Protein AF-A0A0A0DP38-F1 (afdb_monomer)

pLDDT: mean 92.95, std 7.03, range [55.69, 98.75]

Secondary structure (DSSP, 8-state):
-HHHHHHHHHHHHHHHHHHHHHSTT-SEEEEEEEEGGGTEEEEEEEETTS-B--HHHHHHHHTTS-HHHHHHHHHHHHHHHHHHHHHHHHHHHHHHHHHHHHHHT--

Sequence (107 aa):
MAEARLADVHRQMNELRDETKAVEKRRVSLDVYFLRHRLQQSLRWRLAGGKHATWELVKPLLQTMNASEAQAYFEWNSRAEILNALEQVARYEVRNVQRLMEEQTAP

Radius of gyration: 16.92 Å; Cα contacts (8 Å, |Δi|>4): 104; chains: 1; bounding box: 39×22×55 Å

Foldseek 3Di:
DLVVLLVVLVVVLVVLQVVQVPDPPDQKGWDWDADVVLRATAIFIAGPVGHGDDVVRVLVVLVPPDPVVSVVVVVSVVVRVVSNVSNVVSSVVVVVVVVVVVVVPDD

Structure (mmCIF, N/CA/C/O backbone):
data_AF-A0A0A0DP38-F1
#
_entry.id   AF-A0A0A0DP38-F1
#
loop_
_atom_site.group_PDB
_atom_site.id
_atom_site.type_symbol
_atom_site.label_atom_id
_atom_site.label_alt_id
_atom_site.label_comp_id
_atom_site.label_asym_id
_atom_site.label_entity_id
_atom_site.label_seq_id
_atom_site.pdbx_PDB_ins_code
_atom_site.Cartn_x
_atom_site.Cartn_y
_atom_site.Cartn_z
_atom_site.occupancy
_atom_site.B_iso_or_equiv
_atom_site.auth_seq_id
_atom_site.auth_comp_id
_atom_site.auth_asym_id
_atom_site.auth_atom_id
_atom_site.pdbx_PDB_model_num
ATOM 1 N N . M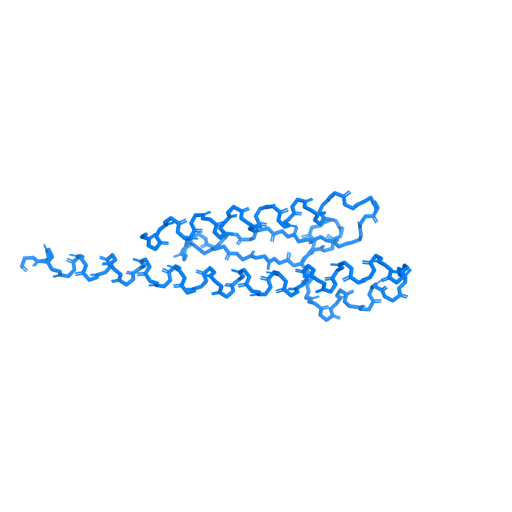ET A 1 1 ? -18.792 6.541 8.554 1.00 72.50 1 MET A N 1
ATOM 2 C CA . MET A 1 1 ? -18.319 6.152 9.902 1.00 72.50 1 MET A CA 1
ATOM 3 C C . MET A 1 1 ? -16.898 5.621 9.761 1.00 72.50 1 MET A C 1
ATOM 5 O O . MET A 1 1 ? -16.636 4.954 8.768 1.00 72.50 1 MET A O 1
ATOM 9 N N . ALA A 1 2 ? -15.970 5.968 10.653 1.00 84.06 2 ALA A N 1
ATOM 10 C CA . ALA A 1 2 ? -14.522 5.761 10.484 1.00 84.06 2 ALA A CA 1
ATOM 11 C C . ALA A 1 2 ? -14.098 4.326 10.106 1.00 84.06 2 ALA A C 1
ATOM 13 O O . ALA A 1 2 ? -13.163 4.141 9.332 1.00 84.06 2 ALA A O 1
ATOM 14 N N . GLU A 1 3 ? -14.832 3.312 10.568 1.00 91.19 3 GLU A N 1
ATOM 15 C CA . GLU A 1 3 ? -14.603 1.901 10.227 1.00 91.19 3 GLU A CA 1
ATOM 16 C C . GLU A 1 3 ? -14.744 1.619 8.727 1.00 91.19 3 GLU A C 1
ATOM 18 O O . GLU A 1 3 ? -13.899 0.948 8.140 1.00 91.19 3 GLU A O 1
ATOM 23 N N . ALA A 1 4 ? -15.764 2.193 8.081 1.00 93.94 4 ALA A N 1
ATOM 24 C CA . ALA A 1 4 ? -15.953 2.067 6.638 1.00 93.94 4 ALA A CA 1
ATOM 25 C C . ALA A 1 4 ? -14.798 2.724 5.869 1.00 93.94 4 ALA A C 1
ATOM 27 O O . ALA A 1 4 ? -14.343 2.191 4.861 1.00 93.94 4 ALA A O 1
ATOM 28 N N . ARG A 1 5 ? -14.275 3.850 6.377 1.00 94.44 5 ARG A N 1
ATOM 29 C CA . ARG A 1 5 ? -13.099 4.518 5.805 1.00 94.44 5 ARG A CA 1
ATOM 30 C C . ARG A 1 5 ? -11.841 3.667 5.968 1.00 94.44 5 ARG A C 1
ATOM 32 O O . ARG A 1 5 ? -11.065 3.556 5.030 1.00 94.44 5 ARG A O 1
ATOM 39 N N . LEU A 1 6 ? -11.645 3.050 7.133 1.00 96.31 6 LEU A N 1
ATOM 40 C CA . LEU A 1 6 ? -10.514 2.157 7.380 1.00 96.31 6 LEU A CA 1
ATOM 41 C C . LEU A 1 6 ? -10.575 0.910 6.483 1.00 96.31 6 LEU A C 1
ATOM 43 O O . LEU A 1 6 ? -9.565 0.522 5.902 1.00 96.31 6 LEU A O 1
ATOM 47 N N . ALA A 1 7 ? -11.759 0.315 6.319 1.00 96.44 7 ALA A N 1
ATOM 48 C CA . ALA A 1 7 ? -11.974 -0.801 5.402 1.00 96.44 7 ALA A CA 1
ATOM 49 C C . ALA A 1 7 ? -11.692 -0.411 3.940 1.00 96.44 7 ALA A C 1
ATOM 51 O O . ALA A 1 7 ? -11.048 -1.170 3.216 1.00 96.44 7 ALA A O 1
ATOM 52 N N . ASP A 1 8 ? -12.116 0.784 3.525 1.00 98.00 8 ASP A N 1
ATOM 53 C CA . ASP A 1 8 ? -11.840 1.321 2.193 1.00 98.00 8 ASP A CA 1
ATOM 54 C C . ASP A 1 8 ? -10.335 1.553 1.966 1.00 98.00 8 ASP A C 1
ATOM 56 O O . ASP A 1 8 ? -9.796 1.114 0.952 1.00 98.00 8 ASP A O 1
ATOM 60 N N . VAL A 1 9 ? -9.621 2.119 2.948 1.00 98.12 9 VAL A N 1
ATOM 61 C CA . VAL A 1 9 ? -8.153 2.253 2.902 1.00 98.12 9 VAL A CA 1
ATOM 62 C C . VAL A 1 9 ? -7.478 0.886 2.777 1.00 98.12 9 VAL A C 1
ATOM 64 O O . VAL A 1 9 ? -6.584 0.721 1.948 1.00 98.12 9 VAL A O 1
ATOM 67 N N . HIS A 1 10 ? -7.914 -0.121 3.540 1.00 98.19 10 HIS A N 1
ATOM 68 C CA . HIS A 1 10 ? -7.380 -1.479 3.408 1.00 98.19 10 HIS A CA 1
ATOM 69 C C . HIS A 1 10 ? -7.630 -2.065 2.014 1.00 98.19 10 HIS A C 1
ATOM 71 O O . HIS A 1 10 ? -6.742 -2.718 1.462 1.00 98.19 10 HIS A O 1
ATOM 77 N N . ARG A 1 11 ? -8.803 -1.826 1.415 1.00 98.50 11 ARG A N 1
ATOM 78 C CA . ARG A 1 11 ? -9.086 -2.250 0.037 1.00 98.50 11 ARG A CA 1
ATOM 79 C C . ARG A 1 11 ? -8.111 -1.591 -0.942 1.00 98.50 11 ARG A C 1
ATOM 81 O O . ARG A 1 11 ? -7.424 -2.306 -1.665 1.00 98.50 11 ARG A O 1
ATOM 88 N N . GLN A 1 12 ? -7.958 -0.269 -0.872 1.00 98.62 12 GLN A N 1
ATOM 89 C CA . GLN A 1 12 ? -7.036 0.491 -1.726 1.00 98.62 12 GLN A CA 1
ATOM 90 C C . GLN A 1 12 ? -5.569 0.059 -1.556 1.00 98.62 12 GLN A C 1
ATOM 92 O O . GLN A 1 12 ? -4.811 0.014 -2.524 1.00 98.62 12 GLN A O 1
ATOM 97 N N . MET A 1 13 ? -5.147 -0.314 -0.342 1.00 98.75 13 MET A N 1
ATOM 98 C CA . MET A 1 13 ? -3.816 -0.892 -0.119 1.00 98.75 13 MET A CA 1
ATOM 99 C C . MET A 1 13 ? -3.631 -2.225 -0.855 1.00 98.75 13 MET A C 1
ATOM 101 O O . MET A 1 13 ? -2.571 -2.469 -1.430 1.00 98.75 13 MET A O 1
ATOM 105 N N . ASN A 1 14 ? -4.642 -3.097 -0.843 1.00 98.50 14 ASN A N 1
ATOM 106 C CA . ASN A 1 14 ? -4.585 -4.367 -1.569 1.00 98.50 14 ASN A CA 1
ATOM 107 C C . ASN A 1 14 ? -4.583 -4.150 -3.088 1.00 98.50 14 ASN A C 1
ATOM 109 O O . ASN A 1 14 ? -3.801 -4.797 -3.778 1.00 98.50 14 ASN A O 1
ATOM 113 N N . GLU A 1 15 ? -5.381 -3.206 -3.587 1.00 98.44 15 GLU A N 1
ATOM 114 C CA . GLU A 1 15 ? -5.388 -2.813 -5.001 1.00 98.44 15 GLU A CA 1
ATOM 115 C C . GLU A 1 15 ? -3.997 -2.327 -5.436 1.00 98.44 15 GLU A C 1
ATOM 117 O O . GLU A 1 15 ? -3.416 -2.872 -6.373 1.00 98.44 15 GLU A O 1
ATOM 122 N N . LEU A 1 16 ? -3.390 -1.399 -4.686 1.00 98.50 16 LEU A N 1
ATOM 123 C CA . LEU A 1 16 ? -2.051 -0.890 -4.991 1.00 98.50 16 LEU A CA 1
ATOM 124 C C . LEU A 1 16 ? -0.973 -1.986 -4.916 1.00 98.50 16 LEU A C 1
ATOM 126 O O . LEU A 1 16 ? -0.068 -2.035 -5.750 1.00 98.50 16 LEU A O 1
ATOM 130 N N . ARG A 1 17 ? -1.063 -2.905 -3.946 1.00 97.81 17 ARG A N 1
ATOM 131 C CA . ARG A 1 17 ? -0.198 -4.095 -3.895 1.00 97.81 17 ARG A CA 1
ATOM 132 C C . ARG A 1 17 ? -0.300 -4.887 -5.197 1.00 97.81 17 ARG A C 1
ATOM 134 O O . ARG A 1 17 ? 0.736 -5.251 -5.755 1.00 97.81 17 ARG A O 1
ATOM 141 N N . ASP A 1 18 ? -1.514 -5.171 -5.651 1.00 97.50 18 ASP A N 1
ATOM 142 C CA . ASP A 1 18 ? -1.755 -6.004 -6.829 1.00 97.50 18 ASP A CA 1
ATOM 143 C C . ASP A 1 18 ? -1.296 -5.319 -8.117 1.00 97.50 18 ASP A C 1
ATOM 145 O O . ASP A 1 18 ? -0.634 -5.968 -8.928 1.00 97.50 18 ASP A O 1
ATOM 149 N N . GLU A 1 19 ? -1.497 -4.004 -8.242 1.00 96.62 19 GLU A N 1
ATOM 150 C CA . GLU A 1 19 ? -0.921 -3.192 -9.323 1.00 96.62 19 GLU A CA 1
ATOM 151 C C . GLU A 1 19 ? 0.603 -3.376 -9.412 1.00 96.62 19 GLU A C 1
ATOM 153 O O . GLU A 1 19 ? 1.130 -3.724 -10.469 1.00 96.62 19 GLU A O 1
ATOM 158 N N . THR A 1 20 ? 1.328 -3.240 -8.293 1.00 95.62 20 THR A N 1
ATOM 159 C CA . THR A 1 20 ? 2.795 -3.417 -8.314 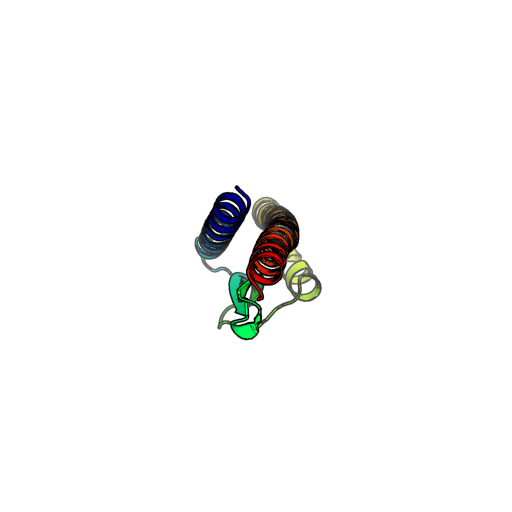1.00 95.62 20 THR A CA 1
ATOM 160 C C . THR A 1 20 ? 3.222 -4.860 -8.590 1.00 95.62 20 THR A C 1
ATOM 162 O O . THR A 1 20 ? 4.311 -5.103 -9.114 1.00 95.62 20 THR A O 1
ATOM 165 N N . LYS A 1 21 ? 2.389 -5.849 -8.235 1.00 94.44 21 LYS A N 1
ATOM 166 C CA . LYS A 1 21 ? 2.673 -7.270 -8.479 1.00 94.44 21 LYS A CA 1
ATOM 167 C C . LYS A 1 21 ? 2.395 -7.684 -9.925 1.00 94.44 21 LYS A C 1
ATOM 169 O O . LYS A 1 21 ? 3.022 -8.645 -10.377 1.00 94.44 21 LYS A O 1
ATOM 174 N N . ALA A 1 22 ? 1.530 -6.963 -10.635 1.00 93.75 22 ALA A N 1
ATOM 175 C CA . ALA A 1 22 ? 1.208 -7.203 -12.039 1.00 93.75 22 ALA A CA 1
ATOM 176 C C . ALA A 1 22 ? 2.353 -6.846 -13.005 1.00 93.75 22 ALA A C 1
ATOM 178 O O . ALA A 1 22 ? 2.358 -7.316 -14.140 1.00 93.75 22 ALA A O 1
ATOM 179 N N . VAL A 1 23 ? 3.350 -6.070 -12.564 1.00 90.50 23 VAL A N 1
ATOM 180 C CA . VAL A 1 23 ? 4.536 -5.757 -13.373 1.00 90.50 23 VAL A CA 1
ATOM 181 C C . VAL A 1 23 ? 5.334 -7.028 -13.678 1.00 90.50 23 VAL A C 1
ATOM 183 O O . VAL A 1 23 ? 5.803 -7.733 -12.773 1.00 90.50 23 VAL A O 1
ATOM 186 N N . GLU A 1 24 ? 5.518 -7.314 -14.967 1.00 84.81 24 GLU A N 1
ATOM 187 C CA . GLU A 1 24 ? 6.320 -8.445 -15.430 1.00 84.81 24 GLU A CA 1
ATOM 188 C C . GLU A 1 24 ? 7.799 -8.256 -15.050 1.00 84.81 24 GLU A C 1
ATOM 190 O O . GLU A 1 24 ? 8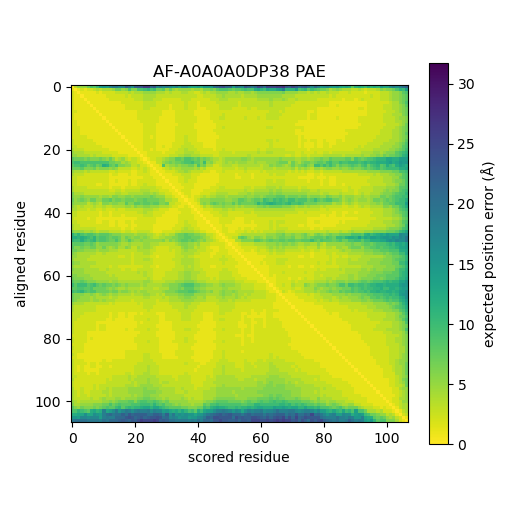.325 -7.145 -15.073 1.00 84.81 24 GLU A O 1
ATOM 195 N N . LYS A 1 25 ? 8.492 -9.341 -14.674 1.00 84.94 25 LYS A N 1
ATOM 196 C CA . LYS A 1 25 ? 9.921 -9.325 -14.281 1.00 84.94 25 LYS A CA 1
ATOM 197 C C . LYS A 1 25 ? 10.261 -8.301 -13.182 1.00 84.94 25 LYS A C 1
ATOM 199 O O . LYS A 1 25 ? 11.419 -7.893 -13.048 1.00 84.94 25 LYS A O 1
ATOM 204 N N . ARG A 1 26 ? 9.277 -7.913 -12.359 1.00 88.12 26 ARG A N 1
ATOM 205 C CA . ARG A 1 26 ? 9.465 -6.961 -11.258 1.00 88.12 26 ARG A CA 1
ATOM 206 C C . ARG A 1 26 ? 10.591 -7.401 -10.324 1.00 88.12 26 ARG A C 1
ATOM 208 O O . ARG A 1 26 ? 10.648 -8.542 -9.865 1.00 88.12 26 ARG A O 1
ATOM 215 N N . ARG A 1 27 ? 11.472 -6.459 -10.001 1.00 89.88 27 ARG A N 1
ATOM 216 C CA . ARG A 1 27 ? 12.542 -6.652 -9.008 1.00 89.88 27 ARG A CA 1
ATOM 217 C C . ARG A 1 27 ? 12.101 -6.252 -7.608 1.00 89.88 27 ARG A C 1
ATOM 219 O O . ARG A 1 27 ? 12.699 -6.700 -6.632 1.00 89.88 27 ARG A O 1
ATOM 226 N N . VAL A 1 28 ? 11.070 -5.414 -7.524 1.00 94.12 28 VAL A N 1
ATOM 227 C CA . VAL A 1 28 ? 10.515 -4.868 -6.290 1.00 94.12 28 VAL A CA 1
ATOM 228 C C . VAL A 1 28 ? 8.994 -4.787 -6.438 1.00 94.12 28 VAL A C 1
ATOM 230 O O . VAL A 1 28 ? 8.499 -4.5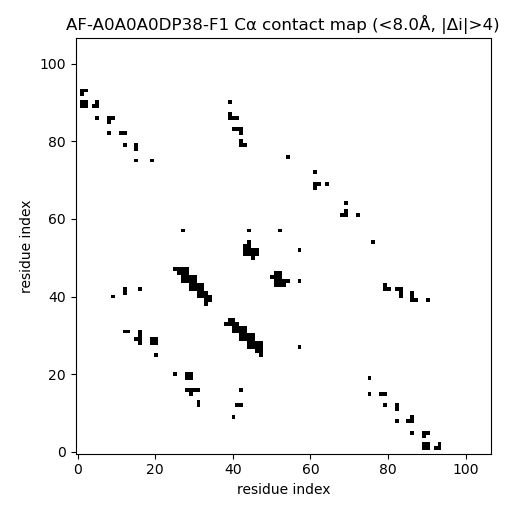11 -7.523 1.00 94.12 28 VAL A O 1
ATOM 233 N N . SER A 1 29 ? 8.248 -5.029 -5.366 1.00 96.12 29 SER A N 1
ATOM 234 C CA . SER A 1 29 ? 6.798 -4.808 -5.302 1.00 96.12 29 SER A CA 1
ATOM 235 C C . SER A 1 29 ? 6.382 -4.352 -3.912 1.00 96.12 29 SER A C 1
ATOM 237 O O . SER A 1 29 ? 7.100 -4.601 -2.940 1.00 96.12 29 SER A O 1
ATOM 239 N N . LEU A 1 30 ? 5.208 -3.742 -3.797 1.00 97.69 30 LEU A N 1
ATOM 240 C CA . LEU A 1 30 ? 4.590 -3.491 -2.503 1.00 97.69 30 LEU A CA 1
ATOM 241 C C . LEU A 1 30 ? 3.975 -4.773 -1.940 1.00 97.69 30 LEU A C 1
ATOM 243 O O . LEU A 1 30 ? 3.527 -5.667 -2.665 1.00 97.69 30 LEU A O 1
ATOM 247 N N . ASP A 1 31 ? 3.954 -4.855 -0.617 1.00 97.44 31 ASP A N 1
ATOM 248 C CA . ASP A 1 31 ? 3.219 -5.867 0.124 1.00 97.44 31 ASP A CA 1
ATOM 249 C C . ASP A 1 31 ? 2.500 -5.237 1.313 1.00 97.44 31 ASP A C 1
ATOM 251 O O . ASP A 1 31 ? 2.979 -4.260 1.896 1.00 97.44 31 ASP A O 1
ATOM 255 N N . VAL A 1 32 ? 1.355 -5.810 1.681 1.00 97.50 32 VAL A N 1
ATOM 256 C CA . VAL A 1 32 ? 0.592 -5.371 2.851 1.00 97.50 32 VAL A CA 1
ATOM 257 C C . VAL A 1 32 ? 1.117 -6.121 4.067 1.00 97.50 32 VAL A C 1
ATOM 259 O O . VAL A 1 32 ? 0.956 -7.333 4.199 1.00 97.50 32 VAL A O 1
ATOM 262 N N . TYR A 1 33 ? 1.770 -5.400 4.969 1.00 96.25 33 TYR A N 1
ATOM 263 C CA . TYR A 1 33 ? 2.226 -5.930 6.243 1.00 96.25 33 TYR A CA 1
ATOM 264 C C . TYR A 1 33 ? 1.183 -5.683 7.331 1.00 96.25 33 TYR A C 1
ATOM 266 O O . TYR A 1 33 ? 0.807 -4.536 7.579 1.00 96.25 33 TYR A O 1
ATOM 274 N N . PHE A 1 34 ? 0.777 -6.755 8.015 1.00 95.44 34 PHE A N 1
ATOM 275 C CA . PHE A 1 34 ? -0.178 -6.702 9.116 1.00 95.44 34 PHE A CA 1
ATOM 276 C C . PHE A 1 34 ? 0.506 -6.870 10.474 1.00 95.44 34 PHE A C 1
ATOM 278 O O . PHE A 1 34 ? 1.132 -7.896 10.755 1.00 95.44 34 PHE A O 1
ATOM 285 N N . LEU A 1 35 ? 0.338 -5.878 11.345 1.00 94.25 35 LEU A N 1
ATOM 286 C CA . LEU A 1 35 ? 0.823 -5.903 12.717 1.00 94.25 35 LEU A CA 1
ATOM 287 C C . LEU A 1 35 ? -0.328 -6.234 13.674 1.00 94.25 35 LEU A C 1
ATOM 289 O O . LEU A 1 35 ? -1.063 -5.349 14.115 1.00 94.25 35 LEU A O 1
ATOM 293 N N . ARG A 1 36 ? -0.452 -7.524 14.013 1.00 88.69 36 ARG A N 1
ATOM 294 C CA . ARG A 1 36 ? -1.600 -8.096 14.746 1.00 88.69 36 ARG A CA 1
ATOM 295 C C . ARG A 1 36 ? -1.951 -7.359 16.040 1.00 88.69 36 ARG A C 1
ATOM 297 O O . ARG A 1 36 ? -3.100 -6.988 16.223 1.00 88.69 36 ARG A O 1
ATOM 304 N N . HIS A 1 37 ? -0.973 -7.081 16.902 1.00 86.81 37 HIS A N 1
ATOM 305 C CA . HIS A 1 37 ? -1.226 -6.460 18.212 1.00 86.81 37 HIS A CA 1
ATOM 306 C C . HIS A 1 37 ? -1.718 -5.003 18.133 1.00 86.81 37 HIS A C 1
ATOM 308 O O . HIS A 1 37 ? -2.239 -4.473 19.106 1.00 86.81 37 HIS A O 1
ATOM 314 N N . ARG A 1 38 ? -1.543 -4.338 16.983 1.00 85.44 38 ARG A N 1
ATOM 315 C CA . ARG A 1 38 ? -2.063 -2.986 16.727 1.00 85.44 38 ARG A CA 1
ATOM 316 C C . ARG A 1 38 ? -3.226 -2.989 15.743 1.00 85.44 38 ARG A C 1
ATOM 318 O O . ARG A 1 38 ? -3.710 -1.904 15.431 1.00 85.44 38 ARG A O 1
ATOM 325 N N . LEU A 1 39 ? -3.637 -4.152 15.232 1.00 89.62 39 LEU A N 1
ATOM 326 C CA . LEU A 1 39 ? -4.577 -4.266 14.113 1.00 89.62 39 LEU A CA 1
ATOM 327 C C . LEU A 1 39 ? -4.236 -3.283 12.977 1.00 89.62 39 LEU A C 1
ATOM 329 O O . LEU A 1 39 ? -5.115 -2.660 12.397 1.00 89.62 39 LEU A O 1
ATOM 333 N N . GLN A 1 40 ? -2.940 -3.092 12.723 1.00 95.69 40 GLN A N 1
ATOM 334 C CA . GLN A 1 40 ? -2.429 -2.073 11.810 1.00 95.69 40 GLN A CA 1
ATOM 33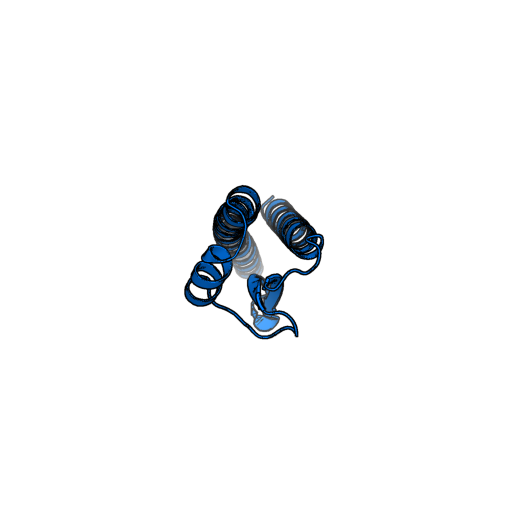5 C C . GLN A 1 40 ? -2.033 -2.718 10.486 1.00 95.69 40 GLN A C 1
ATOM 337 O O . GLN A 1 40 ? -1.354 -3.751 10.489 1.00 95.69 40 GLN A O 1
ATOM 342 N N . GLN A 1 41 ? -2.380 -2.075 9.374 1.00 97.75 41 GLN A N 1
ATOM 343 C CA . GLN A 1 41 ? -1.863 -2.417 8.048 1.00 97.75 41 GLN A CA 1
ATOM 344 C C . GLN A 1 41 ? -0.900 -1.341 7.550 1.00 97.75 41 GLN A C 1
ATOM 346 O O . GLN A 1 41 ? -1.026 -0.164 7.870 1.00 97.75 41 GLN A O 1
ATOM 351 N N . SER A 1 42 ? 0.116 -1.759 6.799 1.00 97.75 42 SER A N 1
ATOM 352 C CA . SER A 1 42 ? 1.036 -0.835 6.137 1.00 97.75 42 SER A CA 1
ATOM 353 C C . SER A 1 42 ? 1.555 -1.436 4.842 1.00 97.75 42 SER A C 1
ATOM 355 O O . SER A 1 42 ? 1.918 -2.613 4.807 1.00 97.75 42 SER A O 1
ATOM 357 N N . LEU A 1 43 ? 1.638 -0.624 3.800 1.00 98.44 43 LEU A N 1
ATOM 358 C CA . LEU A 1 43 ? 2.332 -0.943 2.565 1.00 98.44 43 LEU A CA 1
ATOM 359 C C . LEU A 1 43 ? 3.838 -0.821 2.768 1.00 98.44 43 LEU A C 1
ATOM 361 O O . LEU A 1 43 ? 4.325 0.188 3.283 1.00 98.44 43 LEU A O 1
ATOM 365 N N . ARG A 1 44 ? 4.572 -1.862 2.370 1.00 97.69 44 ARG A N 1
ATOM 366 C CA . ARG A 1 44 ? 6.034 -1.920 2.465 1.00 97.69 44 ARG A CA 1
ATOM 367 C C . ARG A 1 44 ? 6.633 -2.469 1.185 1.00 97.69 44 ARG A C 1
ATOM 369 O O . ARG A 1 44 ? 6.151 -3.469 0.656 1.00 97.69 44 ARG A O 1
ATOM 376 N N . TRP A 1 45 ? 7.719 -1.855 0.733 1.00 97.75 45 TRP A N 1
ATOM 377 C CA . TRP A 1 45 ? 8.476 -2.354 -0.405 1.00 97.75 45 TRP A CA 1
ATOM 378 C C . TRP A 1 45 ? 9.174 -3.671 -0.068 1.00 97.75 45 TRP A C 1
ATOM 380 O O . TRP A 1 45 ? 9.714 -3.870 1.026 1.00 97.75 45 TRP A O 1
ATOM 390 N N . ARG A 1 46 ? 9.166 -4.588 -1.032 1.00 96.88 46 ARG A N 1
ATOM 391 C CA . ARG A 1 46 ? 9.871 -5.864 -0.967 1.00 96.88 46 ARG A CA 1
ATOM 392 C C . ARG A 1 46 ? 10.613 -6.130 -2.258 1.00 96.88 46 ARG A C 1
ATOM 394 O O . ARG A 1 46 ? 10.054 -5.946 -3.333 1.00 96.88 46 ARG A O 1
ATOM 401 N N . LEU A 1 47 ? 11.844 -6.614 -2.144 1.00 93.56 47 LEU A N 1
ATOM 402 C CA . LEU A 1 47 ? 12.594 -7.155 -3.271 1.00 93.56 47 LEU A CA 1
ATOM 403 C C . LEU A 1 47 ? 11.982 -8.485 -3.730 1.00 93.56 47 LEU A C 1
ATOM 405 O O . LEU A 1 47 ? 11.262 -9.161 -2.983 1.00 93.56 47 LEU A O 1
ATOM 409 N N . ALA A 1 48 ? 12.346 -8.904 -4.939 1.00 84.62 48 ALA A N 1
ATOM 410 C CA . ALA A 1 48 ? 12.132 -10.264 -5.410 1.00 84.62 48 ALA A CA 1
ATOM 411 C C . ALA A 1 48 ? 12.650 -11.279 -4.368 1.00 84.62 48 ALA A C 1
ATOM 413 O O . ALA A 1 48 ? 13.711 -11.101 -3.766 1.00 84.62 48 ALA A O 1
ATOM 414 N N . GLY A 1 49 ? 11.859 -12.321 -4.102 1.00 81.31 49 GLY A N 1
ATOM 415 C CA . GLY A 1 49 ? 12.119 -13.269 -3.010 1.00 81.31 49 GLY A CA 1
ATOM 416 C C . GLY A 1 49 ? 11.617 -12.821 -1.629 1.00 81.31 49 GLY A C 1
ATOM 417 O O . GLY A 1 49 ? 11.856 -13.513 -0.646 1.00 81.31 49 GLY A O 1
ATOM 418 N N . GLY A 1 50 ? 10.909 -11.688 -1.530 1.00 84.31 50 GLY A N 1
ATOM 419 C CA . GLY A 1 50 ? 10.152 -11.295 -0.334 1.00 84.31 50 GLY A CA 1
ATOM 420 C C . GLY A 1 50 ? 10.950 -10.558 0.745 1.00 84.31 50 GLY A C 1
ATOM 421 O O . GLY A 1 50 ? 10.405 -10.278 1.814 1.00 84.31 50 GLY A O 1
ATOM 422 N N . LYS A 1 51 ? 12.215 -10.209 0.486 1.00 91.62 51 LYS A N 1
ATOM 423 C CA . LYS A 1 51 ? 13.046 -9.440 1.426 1.00 91.62 51 LYS A CA 1
ATOM 424 C C . LYS A 1 51 ? 12.537 -8.005 1.548 1.00 91.62 51 LYS A C 1
ATOM 426 O O . LYS A 1 51 ? 12.190 -7.390 0.546 1.00 91.62 51 LYS A O 1
ATOM 431 N N . HIS A 1 52 ? 12.524 -7.466 2.764 1.00 95.06 52 HIS A N 1
ATOM 432 C CA . HIS A 1 52 ? 12.146 -6.075 3.016 1.00 95.06 52 HIS A CA 1
ATOM 433 C C . HIS A 1 52 ? 13.088 -5.094 2.302 1.00 95.06 52 HIS A C 1
ATOM 435 O O . HIS A 1 52 ? 14.300 -5.305 2.291 1.00 95.06 52 HIS A O 1
ATOM 441 N N . ALA A 1 53 ? 12.534 -4.013 1.756 1.00 95.44 53 ALA A N 1
ATOM 442 C CA . ALA A 1 53 ? 13.280 -2.904 1.175 1.00 95.44 53 ALA A CA 1
ATOM 443 C C . ALA A 1 53 ? 12.730 -1.569 1.685 1.00 95.44 53 ALA A C 1
ATOM 445 O O . ALA A 1 53 ? 11.527 -1.408 1.875 1.00 95.44 53 ALA A O 1
ATOM 446 N N . THR A 1 54 ? 13.616 -0.601 1.892 1.00 95.31 54 THR A N 1
ATOM 447 C CA . THR A 1 54 ? 13.237 0.801 2.095 1.00 95.31 54 THR A CA 1
ATOM 448 C C . THR A 1 54 ? 13.161 1.507 0.747 1.00 95.31 54 THR A C 1
ATOM 450 O O . THR A 1 54 ? 13.772 1.055 -0.220 1.00 95.31 54 THR A O 1
ATOM 453 N N . TRP A 1 55 ? 12.461 2.640 0.676 1.00 95.62 55 TRP A N 1
ATOM 454 C CA . TRP A 1 55 ? 12.409 3.425 -0.558 1.00 95.62 55 TRP A CA 1
ATOM 455 C C . TRP A 1 55 ? 13.799 3.858 -1.049 1.00 95.62 55 TRP A C 1
ATOM 457 O O . TRP A 1 55 ? 14.094 3.740 -2.235 1.00 95.62 55 TRP A O 1
ATOM 467 N N . GLU A 1 56 ? 14.701 4.221 -0.134 1.00 94.88 56 GLU A N 1
ATOM 468 C CA . GLU A 1 56 ? 16.098 4.552 -0.456 1.00 94.88 56 GLU A CA 1
ATOM 469 C C . GLU A 1 56 ? 16.878 3.387 -1.088 1.00 94.88 56 GLU A C 1
ATOM 471 O O . GLU A 1 56 ? 17.797 3.613 -1.869 1.00 94.88 56 GLU A O 1
ATOM 476 N N . LEU A 1 57 ? 16.501 2.135 -0.801 1.00 93.25 57 LEU A N 1
ATOM 477 C CA . LEU A 1 57 ? 17.063 0.958 -1.475 1.00 93.25 57 LEU A CA 1
ATOM 478 C C . LEU A 1 57 ? 16.393 0.677 -2.826 1.00 93.25 57 LEU A C 1
ATOM 480 O O . LEU A 1 57 ? 17.014 0.086 -3.705 1.00 93.25 57 LEU A O 1
ATOM 484 N N . VAL A 1 58 ? 15.132 1.079 -3.000 1.00 94.19 58 VAL A N 1
ATOM 485 C CA . VAL A 1 58 ? 14.377 0.880 -4.245 1.00 94.19 58 VAL A CA 1
ATOM 486 C C . VAL A 1 58 ? 14.777 1.901 -5.303 1.00 94.19 58 VAL A C 1
ATOM 488 O O . VAL A 1 58 ? 15.016 1.525 -6.448 1.00 94.19 58 VAL A O 1
ATOM 491 N N . LYS A 1 59 ? 14.896 3.177 -4.928 1.00 94.19 59 LYS A N 1
ATOM 492 C CA . LYS A 1 59 ? 15.136 4.299 -5.844 1.00 94.19 59 LYS A CA 1
ATOM 493 C C . LYS A 1 59 ? 16.348 4.099 -6.778 1.00 94.19 59 LYS A C 1
ATOM 495 O O . LYS A 1 59 ? 16.190 4.352 -7.973 1.00 94.19 59 LYS A O 1
ATOM 500 N N . PRO A 1 60 ? 17.512 3.582 -6.330 1.00 93.56 60 PRO A N 1
ATOM 501 C CA . PRO A 1 60 ? 18.633 3.288 -7.227 1.00 93.56 60 PRO A CA 1
ATOM 502 C C . PRO A 1 60 ? 18.323 2.199 -8.264 1.00 93.56 60 PRO A C 1
ATOM 504 O O . PRO A 1 60 ? 18.807 2.264 -9.389 1.00 93.56 60 PRO A O 1
ATOM 507 N N . LEU A 1 61 ? 17.483 1.212 -7.932 1.00 90.81 61 LEU A N 1
ATOM 508 C CA . LEU A 1 61 ? 17.121 0.130 -8.857 1.00 90.81 61 LEU A CA 1
ATOM 509 C C . LEU A 1 61 ? 16.312 0.650 -10.054 1.00 90.81 61 LEU A C 1
ATOM 511 O O . LEU A 1 61 ? 16.413 0.093 -11.151 1.00 90.81 61 LEU A O 1
ATOM 515 N N . LEU A 1 62 ? 15.555 1.733 -9.854 1.00 91.56 62 LEU A N 1
ATOM 516 C CA . LEU A 1 62 ? 14.733 2.367 -10.887 1.00 91.56 62 LEU A CA 1
ATOM 517 C C . LEU A 1 62 ? 15.572 3.077 -11.955 1.00 91.56 62 LEU A C 1
ATOM 519 O O . LEU A 1 62 ? 15.113 3.223 -13.080 1.00 91.56 62 LEU A O 1
ATOM 523 N N . GLN A 1 63 ? 16.819 3.459 -11.649 1.00 90.19 63 GLN A N 1
ATOM 524 C CA . GLN A 1 63 ? 17.722 4.095 -12.622 1.00 90.19 63 GLN A CA 1
ATOM 525 C C . GLN A 1 63 ? 18.075 3.173 -13.798 1.00 90.19 63 GLN A C 1
ATOM 527 O O . GLN A 1 63 ? 18.525 3.640 -14.837 1.00 90.19 63 GLN A O 1
ATOM 532 N N . THR A 1 64 ? 17.878 1.861 -13.630 1.00 88.38 64 THR A N 1
ATOM 533 C CA . THR A 1 64 ? 18.110 0.854 -14.677 1.00 88.38 64 THR A CA 1
ATOM 534 C C . THR A 1 64 ? 16.867 0.549 -15.518 1.00 88.38 64 THR A C 1
ATOM 536 O O . THR A 1 64 ? 16.952 -0.248 -16.449 1.00 88.38 64 THR A O 1
ATOM 539 N N . MET A 1 65 ? 15.717 1.141 -15.177 1.00 89.50 65 MET A N 1
ATOM 540 C CA . MET A 1 65 ? 14.440 0.962 -15.872 1.00 89.50 65 MET A CA 1
ATOM 541 C C . MET A 1 65 ? 14.236 2.057 -16.920 1.00 89.50 65 MET A C 1
ATOM 543 O O . MET A 1 65 ? 14.923 3.081 -16.907 1.00 89.50 65 MET A O 1
ATOM 547 N N . ASN A 1 66 ? 13.271 1.868 -17.823 1.00 91.00 66 ASN A N 1
ATOM 548 C CA . ASN A 1 66 ? 12.879 2.968 -18.699 1.00 91.00 66 ASN A CA 1
ATOM 549 C C . ASN A 1 66 ? 12.126 4.054 -17.902 1.00 91.00 66 ASN A C 1
ATOM 551 O O . ASN A 1 66 ? 11.607 3.805 -16.812 1.00 91.00 66 ASN A O 1
ATOM 555 N N . ALA A 1 67 ? 12.066 5.274 -18.442 1.00 90.31 67 ALA A N 1
ATOM 556 C CA . ALA A 1 67 ? 11.515 6.422 -17.720 1.00 90.31 67 ALA A CA 1
ATOM 557 C C . ALA A 1 67 ? 10.041 6.238 -17.319 1.00 90.31 67 ALA A C 1
ATOM 559 O O . ALA A 1 67 ? 9.656 6.632 -16.221 1.00 90.31 67 ALA A O 1
ATOM 560 N N . SER A 1 68 ? 9.230 5.613 -18.179 1.00 89.62 68 SER A N 1
ATOM 561 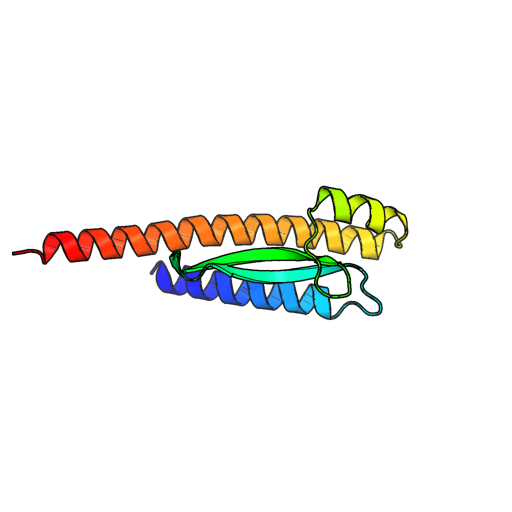C CA . SER A 1 68 ? 7.809 5.388 -17.899 1.00 89.62 68 SER A CA 1
ATOM 562 C C . SER A 1 68 ? 7.607 4.378 -16.771 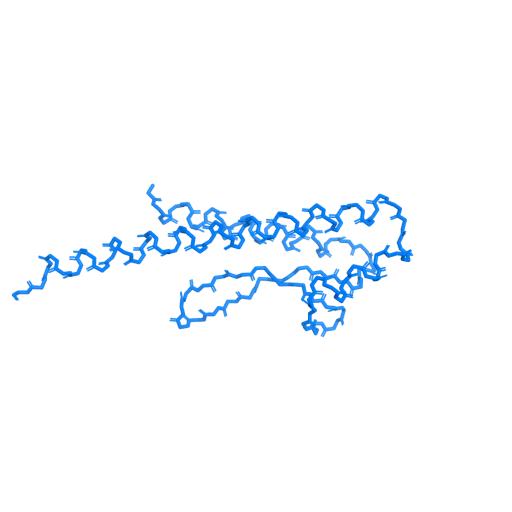1.00 89.62 68 SER A C 1
ATOM 564 O O . SER A 1 68 ? 6.751 4.581 -15.914 1.00 89.62 68 SER A O 1
ATOM 566 N N . GLU A 1 69 ? 8.397 3.305 -16.750 1.00 89.75 69 GLU A N 1
ATOM 567 C CA . GLU A 1 69 ? 8.380 2.315 -15.671 1.00 89.75 69 GLU A CA 1
ATOM 568 C C . GLU A 1 69 ? 8.829 2.942 -14.356 1.00 89.75 69 GLU A C 1
ATOM 570 O O . GLU A 1 69 ? 8.135 2.823 -13.351 1.00 89.75 69 GLU A O 1
ATOM 575 N N . ALA A 1 70 ? 9.963 3.648 -14.361 1.00 93.31 70 ALA A N 1
ATOM 576 C CA . ALA A 1 70 ? 10.486 4.302 -13.169 1.00 93.31 70 ALA A CA 1
ATOM 577 C C . ALA A 1 70 ? 9.466 5.290 -12.579 1.00 93.31 70 ALA A C 1
ATOM 579 O O . ALA A 1 70 ? 9.246 5.286 -11.368 1.00 93.31 70 ALA A O 1
ATOM 580 N N . GLN A 1 71 ? 8.804 6.080 -13.430 1.00 95.06 71 GLN A N 1
ATOM 581 C CA . GLN A 1 71 ? 7.778 7.041 -13.026 1.00 95.06 71 GLN A CA 1
ATOM 582 C C . GLN A 1 71 ? 6.607 6.373 -12.289 1.00 95.06 71 GLN A C 1
ATOM 584 O O . GLN A 1 71 ? 6.203 6.858 -11.231 1.00 95.06 71 GLN A O 1
ATOM 589 N N . ALA A 1 72 ? 6.134 5.217 -12.765 1.00 94.94 72 ALA A N 1
ATOM 590 C CA . ALA A 1 72 ? 5.077 4.467 -12.086 1.00 94.94 72 ALA A CA 1
ATOM 591 C C . ALA A 1 72 ? 5.473 4.070 -10.649 1.00 94.94 72 ALA A C 1
ATOM 593 O O . ALA A 1 72 ? 4.659 4.167 -9.732 1.00 94.94 72 ALA A O 1
ATOM 594 N N . TYR A 1 73 ? 6.737 3.697 -10.405 1.00 96.19 73 TYR A N 1
ATOM 595 C CA . TYR A 1 73 ? 7.212 3.390 -9.047 1.00 96.19 73 TYR A CA 1
ATOM 596 C C . TYR A 1 73 ? 7.236 4.615 -8.128 1.00 96.19 73 TYR A C 1
ATOM 598 O O . TYR A 1 73 ? 6.933 4.476 -6.941 1.00 96.19 73 TYR A O 1
ATOM 606 N N . PHE A 1 74 ? 7.574 5.803 -8.640 1.00 96.88 74 PHE A N 1
ATOM 607 C CA . PHE A 1 74 ? 7.481 7.040 -7.856 1.00 96.88 74 PHE A CA 1
ATOM 608 C C . PHE A 1 74 ? 6.028 7.329 -7.460 1.00 96.88 74 PHE A C 1
ATOM 610 O O . PHE A 1 74 ? 5.755 7.608 -6.292 1.00 96.88 74 PHE A O 1
ATOM 617 N N . GLU A 1 75 ? 5.092 7.179 -8.397 1.00 97.62 75 GLU A N 1
ATOM 618 C CA . GLU A 1 75 ? 3.659 7.366 -8.146 1.00 97.62 75 GLU A CA 1
ATOM 619 C C . GLU A 1 75 ? 3.114 6.351 -7.135 1.00 97.62 75 GLU A C 1
ATOM 621 O O . GLU A 1 75 ? 2.401 6.719 -6.197 1.00 97.62 75 GLU A O 1
ATOM 626 N N . TRP A 1 76 ? 3.496 5.079 -7.263 1.00 98.06 76 TRP A N 1
ATOM 627 C CA . TRP A 1 76 ? 3.144 4.050 -6.288 1.00 98.06 76 TRP A CA 1
ATOM 628 C C . TRP A 1 76 ? 3.731 4.328 -4.909 1.00 98.06 76 TRP A C 1
ATOM 630 O O . TRP A 1 76 ? 3.043 4.088 -3.917 1.00 98.06 76 TRP A O 1
ATOM 640 N N . ASN A 1 77 ? 4.955 4.860 -4.814 1.00 98.31 77 ASN A N 1
ATOM 641 C CA . ASN A 1 77 ? 5.530 5.230 -3.523 1.00 98.31 77 ASN A CA 1
ATOM 642 C C . ASN A 1 77 ? 4.705 6.328 -2.847 1.00 98.31 77 ASN A C 1
ATOM 644 O O . ASN A 1 77 ? 4.307 6.168 -1.695 1.00 98.31 77 ASN A O 1
ATOM 648 N N . SER A 1 78 ? 4.379 7.400 -3.574 1.00 98.38 78 SER A N 1
ATOM 649 C CA . SER A 1 78 ? 3.543 8.478 -3.038 1.00 98.38 78 SER A CA 1
ATOM 650 C C . SER A 1 78 ? 2.162 7.973 -2.615 1.00 98.38 78 SER A C 1
ATOM 652 O O . SER A 1 78 ? 1.699 8.288 -1.519 1.00 98.38 78 SER A O 1
ATOM 654 N N . ARG A 1 79 ? 1.513 7.128 -3.430 1.00 98.62 79 ARG A N 1
ATOM 655 C CA . ARG A 1 79 ? 0.225 6.510 -3.067 1.00 98.62 79 ARG A CA 1
ATOM 656 C C . ARG A 1 79 ? 0.348 5.629 -1.822 1.00 98.62 79 ARG A C 1
ATOM 658 O O . ARG A 1 79 ? -0.529 5.676 -0.963 1.00 98.62 79 ARG A O 1
ATOM 665 N N . ALA A 1 80 ? 1.429 4.861 -1.687 1.00 98.62 80 ALA A N 1
ATOM 666 C CA . ALA A 1 80 ? 1.663 4.017 -0.519 1.00 98.62 80 ALA A CA 1
ATOM 667 C C . ALA A 1 80 ? 1.867 4.835 0.763 1.00 98.62 80 ALA A C 1
ATOM 669 O O . ALA A 1 80 ? 1.300 4.492 1.799 1.00 98.62 80 ALA A O 1
ATOM 670 N N . GLU A 1 81 ? 2.630 5.928 0.699 1.00 98.50 81 GLU A N 1
ATOM 671 C CA . GLU A 1 81 ? 2.830 6.849 1.826 1.00 98.50 81 GLU A CA 1
ATOM 672 C C . GLU A 1 81 ? 1.513 7.499 2.263 1.00 98.50 81 GLU A C 1
ATOM 674 O O . GLU A 1 81 ? 1.189 7.494 3.454 1.00 98.50 81 GLU A O 1
ATOM 679 N N . ILE A 1 82 ? 0.711 7.970 1.304 1.00 98.62 82 ILE A N 1
ATOM 680 C CA . ILE A 1 82 ? -0.615 8.542 1.566 1.00 98.62 82 ILE A CA 1
ATOM 681 C C . ILE A 1 82 ? -1.532 7.501 2.218 1.00 98.62 82 ILE A C 1
ATOM 683 O O . ILE A 1 82 ? -2.134 7.780 3.254 1.00 98.62 82 ILE A O 1
ATOM 687 N N . LEU A 1 83 ? -1.623 6.290 1.661 1.00 98.69 83 LEU A N 1
ATOM 688 C CA . LEU A 1 83 ? -2.466 5.227 2.214 1.00 98.69 83 LEU A CA 1
ATOM 689 C C . LEU A 1 83 ? -2.019 4.812 3.620 1.00 98.69 83 LEU A C 1
ATOM 691 O O . LEU A 1 83 ? -2.865 4.621 4.490 1.00 98.69 83 LEU A O 1
ATOM 695 N N . ASN A 1 84 ? -0.711 4.722 3.874 1.00 98.50 84 ASN A N 1
ATOM 696 C CA . ASN A 1 84 ? -0.172 4.442 5.207 1.00 98.50 84 ASN A CA 1
ATOM 697 C C . ASN A 1 84 ? -0.563 5.525 6.226 1.00 98.50 84 ASN A C 1
ATOM 699 O O . ASN A 1 84 ? -0.943 5.203 7.351 1.00 98.50 84 ASN A O 1
ATOM 703 N N . ALA A 1 85 ? -0.510 6.802 5.838 1.00 98.31 85 ALA A N 1
ATOM 704 C CA . ALA A 1 85 ? -0.940 7.902 6.696 1.00 98.31 85 ALA A CA 1
ATOM 705 C C . ALA A 1 85 ? -2.461 7.882 6.941 1.00 98.31 85 ALA A C 1
ATOM 707 O O . ALA A 1 85 ? -2.910 8.052 8.076 1.00 98.31 85 ALA A O 1
ATOM 708 N N . LEU A 1 86 ? -3.259 7.626 5.899 1.00 97.88 86 LEU A N 1
ATOM 709 C CA . LEU A 1 86 ? -4.715 7.514 6.009 1.00 97.88 86 LEU A CA 1
ATOM 710 C C . LEU A 1 86 ? -5.138 6.337 6.896 1.00 97.88 86 LEU A C 1
ATOM 712 O O . LEU A 1 86 ? -6.065 6.491 7.692 1.00 97.88 86 LEU A O 1
ATOM 716 N N . GLU A 1 87 ? -4.444 5.197 6.814 1.00 98.19 87 GLU A N 1
ATOM 717 C CA . GLU A 1 87 ? -4.642 4.064 7.727 1.00 98.19 87 GLU A CA 1
ATOM 718 C C . GLU A 1 87 ? -4.433 4.498 9.168 1.00 98.19 87 GLU A C 1
ATOM 720 O O . GLU A 1 87 ? -5.289 4.251 10.017 1.00 98.19 87 GLU A O 1
ATOM 725 N N . GLN A 1 88 ? -3.324 5.190 9.437 1.00 96.81 88 GLN A N 1
ATOM 726 C CA . GLN A 1 88 ? -2.981 5.606 10.787 1.00 96.81 88 GLN A CA 1
AT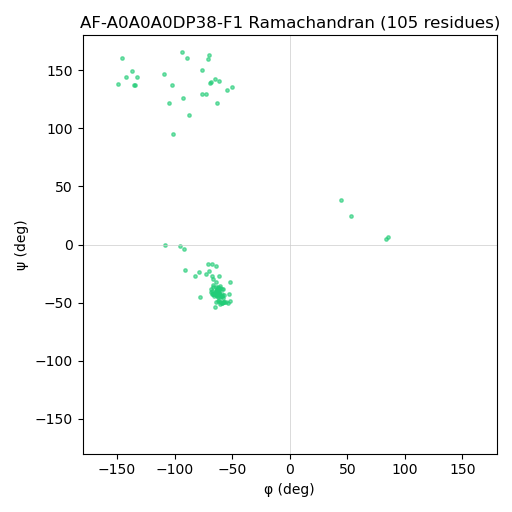OM 727 C C . GLN A 1 88 ? -4.055 6.522 11.378 1.00 96.81 88 GLN A C 1
ATOM 729 O O . GLN A 1 88 ? -4.446 6.326 12.531 1.00 96.81 88 GLN A O 1
ATOM 734 N N . VAL A 1 89 ? -4.538 7.490 10.594 1.00 96.75 89 VAL A N 1
ATOM 735 C CA . VAL A 1 89 ? -5.590 8.427 11.009 1.00 96.75 89 VAL A CA 1
ATOM 736 C C . VAL A 1 89 ? -6.907 7.691 11.259 1.00 96.75 89 VAL A C 1
ATOM 738 O O . VAL A 1 89 ? -7.457 7.791 12.355 1.00 96.75 89 VAL A O 1
ATOM 741 N N . ALA A 1 90 ? -7.387 6.907 10.289 1.00 96.00 90 ALA A N 1
ATOM 742 C CA . ALA A 1 90 ? -8.671 6.214 10.400 1.00 96.00 90 ALA A CA 1
ATOM 743 C C . ALA A 1 90 ? -8.669 5.183 11.540 1.00 96.00 90 ALA A C 1
ATOM 745 O O . ALA A 1 90 ? -9.625 5.090 12.306 1.00 96.00 90 ALA A O 1
ATOM 746 N N . ARG A 1 91 ? -7.569 4.444 11.715 1.00 95.94 91 ARG A N 1
ATOM 747 C CA . ARG A 1 91 ? -7.412 3.500 12.826 1.00 95.94 91 ARG A CA 1
ATOM 748 C C . ARG A 1 91 ? -7.393 4.208 14.176 1.00 95.94 91 ARG A C 1
ATOM 750 O O . ARG A 1 91 ? -7.955 3.688 15.137 1.00 95.94 91 ARG A O 1
ATOM 757 N N . TYR A 1 92 ? -6.715 5.349 14.276 1.00 94.75 92 TYR A N 1
ATOM 758 C CA . TYR A 1 92 ? -6.687 6.125 15.513 1.00 94.75 92 TYR A CA 1
ATOM 759 C C . TYR A 1 92 ? -8.087 6.629 15.888 1.00 94.75 92 TYR A C 1
ATOM 761 O O . TYR A 1 92 ? -8.491 6.491 17.040 1.00 94.75 92 TYR A O 1
ATOM 769 N N . GLU A 1 93 ? -8.850 7.119 14.908 1.00 94.69 93 GLU A N 1
ATOM 770 C CA . GLU A 1 93 ? -10.243 7.536 15.090 1.00 94.69 93 GLU A CA 1
ATOM 771 C C . GLU A 1 93 ? -11.119 6.382 15.604 1.00 94.69 93 GLU A C 1
ATOM 773 O O . GLU A 1 93 ? -11.765 6.528 16.641 1.00 94.69 93 GLU A O 1
ATOM 778 N N . VAL A 1 94 ? -11.065 5.210 14.955 1.00 94.00 94 VAL A N 1
ATOM 779 C CA . VAL A 1 94 ? -11.815 4.010 15.380 1.00 94.00 94 VAL A CA 1
ATOM 780 C C . VAL A 1 94 ? -11.478 3.622 16.820 1.00 94.00 94 VAL A C 1
ATOM 782 O O . VAL A 1 94 ? -12.383 3.446 17.634 1.00 94.00 94 VAL A O 1
ATOM 785 N N . ARG A 1 95 ? -10.188 3.539 17.170 1.00 92.69 95 ARG A N 1
ATOM 786 C CA . ARG A 1 95 ? -9.783 3.162 18.534 1.00 92.69 95 ARG A CA 1
ATOM 787 C C . ARG A 1 95 ? -10.232 4.165 19.586 1.00 92.69 95 ARG A C 1
ATOM 789 O O . ARG A 1 95 ? -10.591 3.766 20.686 1.00 92.69 95 ARG A O 1
ATOM 796 N N . ASN A 1 96 ? -10.178 5.457 19.276 1.00 93.19 96 ASN A N 1
ATOM 797 C CA . ASN A 1 96 ? -10.606 6.485 20.216 1.00 93.19 96 ASN A CA 1
ATOM 798 C C . ASN A 1 96 ? -12.108 6.423 20.473 1.00 93.19 96 ASN A C 1
ATOM 800 O O . ASN A 1 96 ? -12.514 6.537 21.625 1.00 93.19 96 ASN A O 1
ATOM 804 N N . VAL A 1 97 ? -12.913 6.219 19.427 1.00 92.19 97 VAL A N 1
ATOM 805 C CA . VAL A 1 97 ? -14.361 6.042 19.574 1.00 92.19 97 VAL A CA 1
ATOM 806 C C . VAL A 1 97 ? -14.658 4.806 20.423 1.00 92.19 97 VAL A C 1
ATOM 808 O O . VAL A 1 97 ? -15.399 4.917 21.392 1.00 92.19 97 VAL A O 1
ATOM 811 N N . GLN A 1 98 ? -14.024 3.667 20.128 1.00 90.94 98 GLN A N 1
ATOM 812 C CA . GLN A 1 98 ? -14.195 2.429 20.899 1.00 90.94 98 GLN A CA 1
ATOM 813 C C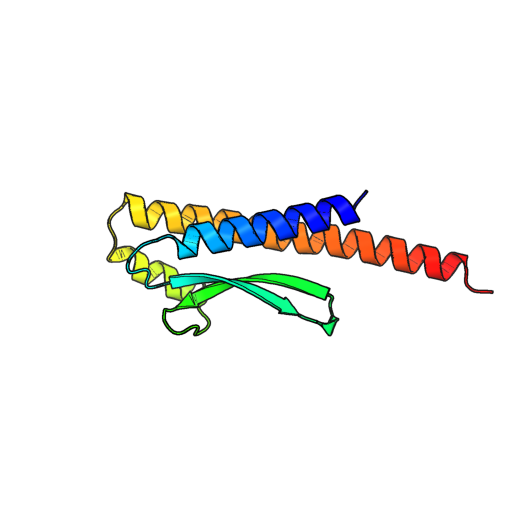 . GLN A 1 98 ? -13.838 2.618 22.379 1.00 90.94 98 GLN A C 1
ATOM 815 O O . GLN A 1 98 ? -14.660 2.328 23.242 1.00 90.94 98 GLN A O 1
ATOM 820 N N . ARG A 1 99 ? -12.671 3.205 22.675 1.00 92.81 99 ARG A N 1
ATOM 821 C CA . ARG A 1 99 ? -12.246 3.498 24.053 1.00 92.81 99 ARG A CA 1
ATOM 822 C C . ARG A 1 99 ? -13.245 4.396 24.790 1.00 92.81 99 ARG A C 1
ATOM 824 O O . ARG A 1 99 ? -13.576 4.130 25.937 1.00 92.81 99 ARG A O 1
ATOM 831 N N . LEU A 1 100 ? -13.720 5.468 24.149 1.00 91.81 100 LEU A N 1
ATOM 832 C CA . LEU A 1 100 ? -14.679 6.392 24.769 1.00 91.81 100 LEU A CA 1
ATOM 833 C C . LEU A 1 100 ? -16.039 5.729 25.024 1.00 91.81 100 LEU A C 1
ATOM 835 O O . LEU A 1 100 ? -16.689 6.040 26.017 1.00 91.81 100 LEU A O 1
ATOM 839 N N . MET A 1 101 ? -16.469 4.821 24.144 1.00 91.19 101 MET A N 1
ATOM 840 C CA . MET A 1 101 ? -17.680 4.027 24.358 1.00 91.19 101 MET A CA 1
ATOM 841 C C . MET A 1 101 ? -17.516 3.074 25.545 1.00 91.19 101 MET A C 1
ATOM 843 O O . MET A 1 101 ? -18.404 3.014 26.388 1.00 91.19 101 MET A O 1
ATOM 847 N N . GLU A 1 102 ? -16.372 2.390 25.644 1.00 90.56 102 GLU A N 1
ATOM 848 C CA . GLU A 1 102 ? -16.048 1.504 26.769 1.00 90.56 102 GLU A CA 1
ATOM 849 C C . GLU A 1 102 ? -16.058 2.262 28.108 1.00 90.56 102 GLU A C 1
ATOM 851 O O . GLU A 1 102 ? -16.675 1.795 29.065 1.00 90.56 102 GLU A O 1
ATOM 856 N N . GLU A 1 103 ? -15.463 3.461 28.158 1.00 90.00 103 GLU A N 1
ATOM 857 C CA . GLU A 1 103 ? -15.439 4.333 29.344 1.00 90.00 103 GLU A CA 1
ATOM 858 C C . GLU A 1 103 ? -16.834 4.789 29.791 1.00 90.00 103 GLU A C 1
ATOM 860 O O . GLU A 1 103 ? -17.089 4.871 30.988 1.00 90.00 103 GLU A O 1
ATOM 865 N N . GLN A 1 104 ? -17.753 5.060 28.858 1.00 78.88 104 GLN A N 1
ATOM 866 C CA . GLN A 1 104 ? -19.136 5.433 29.193 1.00 78.88 104 GLN A CA 1
ATOM 867 C C . GLN A 1 104 ? -19.967 4.260 29.719 1.00 78.88 104 GLN A C 1
ATOM 869 O O . GLN A 1 104 ? -20.955 4.470 30.419 1.00 78.88 104 GLN A O 1
ATOM 874 N N . THR A 1 105 ? -19.595 3.035 29.355 1.00 73.06 105 THR A N 1
ATOM 875 C CA . THR A 1 105 ? -20.276 1.806 29.784 1.00 73.06 105 THR A CA 1
ATOM 876 C C . THR A 1 105 ? -19.642 1.149 31.010 1.00 73.06 105 THR A C 1
ATOM 878 O O . THR A 1 105 ? -20.138 0.117 31.465 1.00 73.06 105 THR A O 1
ATOM 881 N N . ALA A 1 106 ? -18.556 1.717 31.541 1.00 60.81 106 ALA A N 1
ATOM 882 C CA . ALA A 1 106 ? -17.937 1.250 32.773 1.00 60.81 106 ALA A CA 1
ATOM 883 C C . ALA A 1 106 ? -18.825 1.628 33.985 1.00 60.81 106 ALA A C 1
ATOM 885 O O . ALA A 1 106 ? -19.245 2.784 34.069 1.00 60.81 106 ALA A O 1
ATOM 886 N N . PRO A 1 107 ? -19.154 0.672 34.878 1.00 55.69 107 PRO A N 1
ATOM 887 C CA . PRO A 1 107 ? -20.025 0.896 36.035 1.00 55.69 107 PRO A CA 1
ATOM 888 C C . PRO A 1 107 ? -19.412 1.802 37.110 1.00 55.69 107 PRO A C 1
ATOM 890 O O . PRO A 1 107 ? -18.165 1.835 37.232 1.00 55.69 107 PRO A O 1
#

Mean predicted aligned error: 3.94 Å

Nearest PDB structures (foldseek):
  9brq-assembly1_7  TM=2.631E-01  e=2.898E+00  Mus musculus
  6vq8-assembly1_H  TM=2.514E-01  e=2.712E+00  Rattus norvegicus

Solvent-accessible surface area (backbone atoms only — not comparable to full-atom values): 5979 Å² total; per-residue (Å²): 109,51,61,62,54,34,53,49,45,53,50,53,52,52,53,54,22,48,58,39,59,66,46,78,90,49,60,54,31,46,39,80,46,73,43,73,97,70,75,39,68,35,66,40,44,21,35,66,94,70,44,83,44,53,68,82,67,46,58,66,62,37,75,79,46,57,70,72,60,33,49,52,52,54,53,49,48,55,51,39,54,52,48,36,52,50,35,54,52,28,49,50,53,42,51,51,52,52,52,54,52,53,60,74,69,55,131